Protein AF-A0A4V5UXY9-F1 (afdb_monomer_lite)

Radius of gyration: 24.19 Å; chains: 1; bounding box: 46×22×90 Å

Structure (mmCIF, N/CA/C/O backbone):
data_AF-A0A4V5UXY9-F1
#
_entry.id   AF-A0A4V5UXY9-F1
#
loop_
_atom_site.group_PDB
_atom_site.id
_atom_site.type_symbol
_atom_site.label_atom_id
_atom_site.label_alt_id
_atom_site.label_comp_id
_atom_site.label_asym_id
_atom_site.label_entity_id
_atom_site.label_seq_id
_atom_site.pdbx_PDB_ins_code
_atom_site.Cartn_x
_atom_site.Cartn_y
_atom_site.Cartn_z
_atom_site.occupancy
_atom_site.B_iso_or_equiv
_atom_site.auth_seq_id
_atom_site.auth_comp_id
_atom_site.auth_asym_id
_atom_site.auth_atom_id
_atom_site.pdbx_PDB_model_num
ATOM 1 N N . MET A 1 1 ? 5.116 4.434 64.151 1.00 56.94 1 MET A N 1
ATOM 2 C CA . MET A 1 1 ? 5.280 5.213 62.895 1.00 56.94 1 MET A CA 1
ATOM 3 C C . MET A 1 1 ? 5.095 4.400 61.603 1.00 56.94 1 MET A C 1
ATOM 5 O O . MET A 1 1 ? 5.004 4.997 60.541 1.00 56.94 1 MET A O 1
ATOM 9 N N . THR A 1 2 ? 4.990 3.068 61.642 1.00 61.41 2 THR A N 1
ATOM 10 C CA . THR A 1 2 ? 4.920 2.205 60.441 1.00 61.41 2 THR A CA 1
ATOM 11 C C . THR A 1 2 ? 3.530 2.106 59.797 1.00 61.41 2 THR A C 1
ATOM 13 O O . THR A 1 2 ? 3.431 2.023 58.577 1.00 61.41 2 THR A O 1
ATOM 16 N N . ARG A 1 3 ? 2.445 2.196 60.581 1.00 59.31 3 ARG A N 1
ATOM 17 C CA . ARG A 1 3 ? 1.063 2.057 60.071 1.00 59.31 3 ARG A CA 1
ATOM 18 C C . ARG A 1 3 ? 0.605 3.201 59.156 1.00 59.31 3 ARG A C 1
ATOM 20 O O . ARG A 1 3 ? -0.079 2.946 58.175 1.00 59.31 3 ARG A O 1
ATOM 27 N N . GLY A 1 4 ? 1.021 4.440 59.431 1.00 62.62 4 GLY A N 1
ATOM 28 C CA . GLY A 1 4 ? 0.643 5.601 58.610 1.00 62.62 4 GLY A CA 1
ATOM 29 C C . GLY A 1 4 ? 1.273 5.590 57.214 1.00 62.62 4 GLY A C 1
ATOM 30 O O . GLY A 1 4 ? 0.617 5.938 56.240 1.00 62.62 4 GLY A O 1
ATOM 31 N N . ARG A 1 5 ? 2.519 5.110 57.093 1.00 70.81 5 ARG A N 1
ATOM 32 C CA . ARG A 1 5 ? 3.217 5.000 55.799 1.00 70.81 5 ARG A CA 1
ATOM 33 C C . ARG A 1 5 ? 2.602 3.933 54.890 1.00 70.81 5 ARG A C 1
ATOM 35 O O . ARG A 1 5 ? 2.493 4.158 53.691 1.00 70.81 5 ARG A O 1
ATOM 42 N N . ALA A 1 6 ? 2.156 2.816 55.466 1.00 71.12 6 ALA A N 1
ATOM 43 C CA . ALA A 1 6 ? 1.464 1.766 54.721 1.00 71.12 6 ALA A CA 1
ATOM 44 C C . ALA A 1 6 ? 0.112 2.247 54.161 1.00 71.12 6 ALA A C 1
ATOM 46 O O . ALA A 1 6 ? -0.228 1.944 53.023 1.00 71.12 6 ALA A O 1
ATOM 47 N N . LEU A 1 7 ? -0.624 3.047 54.937 1.00 75.12 7 LEU A N 1
ATOM 48 C CA . LEU A 1 7 ? -1.918 3.601 54.532 1.00 75.12 7 LEU A CA 1
ATOM 49 C C . LEU A 1 7 ? -1.781 4.607 53.380 1.00 75.12 7 LEU A C 1
ATOM 51 O O . LEU A 1 7 ? -2.530 4.535 52.413 1.00 75.12 7 LEU A O 1
ATOM 55 N N . VAL A 1 8 ? -0.777 5.488 53.439 1.00 76.75 8 VAL A N 1
ATOM 56 C CA . VAL A 1 8 ? -0.482 6.437 52.351 1.00 76.75 8 VAL A CA 1
ATOM 57 C C . VAL A 1 8 ? -0.085 5.706 51.068 1.00 76.75 8 VAL A C 1
ATOM 59 O O . VAL A 1 8 ? -0.586 6.040 49.997 1.00 76.75 8 VAL A O 1
ATOM 62 N N . ALA A 1 9 ? 0.756 4.672 51.166 1.00 74.94 9 ALA A N 1
ATOM 63 C CA . ALA A 1 9 ? 1.139 3.869 50.007 1.00 74.94 9 ALA A CA 1
ATOM 64 C C . ALA A 1 9 ? -0.078 3.190 49.354 1.00 74.94 9 ALA A C 1
ATOM 66 O O . ALA A 1 9 ? -0.217 3.222 48.133 1.00 74.94 9 ALA A O 1
ATOM 67 N N . LEU A 1 10 ? -0.990 2.641 50.161 1.00 79.19 10 LEU A N 1
ATOM 68 C CA . LEU A 1 10 ? -2.202 1.989 49.666 1.00 79.19 10 LEU A CA 1
ATOM 69 C C . LEU A 1 10 ? -3.130 2.974 48.934 1.00 79.19 10 LEU A C 1
ATOM 71 O O . LEU A 1 10 ? -3.645 2.658 47.865 1.00 79.19 10 LEU A O 1
ATOM 75 N N . VAL A 1 11 ? -3.301 4.182 49.482 1.00 80.50 11 VAL A N 1
ATOM 76 C CA . VAL A 1 11 ? -4.111 5.247 48.867 1.00 80.50 11 VAL A CA 1
ATOM 77 C C . VAL A 1 11 ? -3.509 5.702 47.537 1.00 80.50 11 VAL A C 1
ATOM 79 O O . VAL A 1 11 ? -4.244 5.854 46.564 1.00 80.50 11 VAL A O 1
ATOM 82 N N . CYS A 1 12 ? -2.185 5.857 47.453 1.00 78.38 12 CYS A N 1
ATOM 83 C CA . CYS A 1 12 ? -1.517 6.201 46.196 1.00 78.38 12 CYS A CA 1
ATOM 84 C C . CYS A 1 12 ? -1.709 5.118 45.126 1.00 78.38 12 CYS A C 1
ATOM 86 O O . CYS A 1 12 ? -2.011 5.441 43.980 1.00 78.38 12 CYS A O 1
ATOM 88 N N . VAL A 1 13 ? -1.588 3.839 45.491 1.00 79.00 13 VAL A N 1
ATOM 89 C CA . VAL A 1 13 ? -1.803 2.720 44.558 1.00 79.00 13 VAL A CA 1
ATOM 90 C C . VAL A 1 13 ? -3.250 2.688 44.059 1.00 79.00 13 VAL A C 1
ATOM 92 O O . VAL A 1 13 ? -3.479 2.552 42.858 1.00 79.00 13 VAL A O 1
ATOM 95 N N . LEU A 1 14 ? -4.225 2.885 44.950 1.00 79.62 14 LEU A N 1
ATOM 96 C CA . LEU A 1 14 ? -5.641 2.992 44.587 1.00 79.62 14 LEU A CA 1
ATOM 97 C C . LEU A 1 14 ? -5.907 4.172 43.645 1.00 79.62 14 LEU A C 1
ATOM 99 O O . LEU A 1 14 ? -6.611 4.005 42.653 1.00 79.62 14 LEU A O 1
ATOM 103 N N . ALA A 1 15 ? -5.315 5.339 43.902 1.00 74.25 15 ALA A N 1
ATOM 104 C CA . ALA A 1 15 ? -5.465 6.506 43.037 1.00 74.25 15 ALA A CA 1
ATOM 105 C C . ALA A 1 15 ? -4.904 6.254 41.628 1.00 74.25 15 ALA A C 1
ATOM 107 O O . ALA A 1 15 ? -5.571 6.559 40.641 1.00 74.25 15 ALA A O 1
ATOM 108 N N . VAL A 1 16 ? -3.723 5.636 41.519 1.00 72.88 16 VAL A N 1
ATOM 109 C CA . VAL A 1 16 ? -3.122 5.268 40.224 1.00 72.88 16 VAL A CA 1
ATOM 110 C C . VAL A 1 16 ? -3.995 4.261 39.475 1.00 72.88 16 VAL A C 1
ATOM 112 O O . VAL A 1 16 ? -4.233 4.431 38.280 1.00 72.88 16 VAL A O 1
ATOM 115 N N . LEU A 1 17 ? -4.532 3.254 40.169 1.00 72.69 17 LEU A N 1
ATOM 116 C CA . LEU A 1 17 ? -5.476 2.295 39.591 1.00 72.69 17 LEU A CA 1
ATOM 117 C C . LEU A 1 17 ? -6.735 2.987 39.059 1.00 72.69 17 LEU A C 1
ATOM 119 O O . LEU A 1 17 ? -7.144 2.710 37.937 1.00 72.69 17 LEU A O 1
ATOM 123 N N . VAL A 1 18 ? -7.322 3.921 39.808 1.00 70.88 18 VAL A N 1
ATOM 124 C CA . VAL A 1 18 ? -8.510 4.672 39.364 1.00 70.88 18 VAL A CA 1
ATOM 125 C C . VAL A 1 18 ? -8.200 5.538 38.138 1.00 70.88 18 VAL A C 1
ATOM 127 O O . VAL A 1 18 ? -8.990 5.575 37.193 1.00 70.88 18 VAL A O 1
ATOM 130 N N . VAL A 1 19 ? -7.037 6.192 38.093 1.00 69.00 19 VAL A N 1
ATOM 131 C CA . VAL A 1 19 ? -6.605 6.971 36.919 1.00 69.00 19 VAL A CA 1
ATOM 132 C C . VAL A 1 19 ? -6.399 6.061 35.704 1.00 69.00 19 VAL A C 1
ATOM 134 O O . VAL A 1 19 ? -6.894 6.361 34.621 1.00 69.00 19 VAL A O 1
ATOM 137 N N . ALA A 1 20 ? -5.759 4.905 35.872 1.00 56.94 20 ALA A N 1
ATOM 138 C CA . ALA A 1 20 ? -5.588 3.937 34.791 1.00 56.94 20 ALA A CA 1
ATOM 139 C C . ALA A 1 20 ? -6.939 3.413 34.269 1.00 56.94 20 ALA A C 1
ATOM 141 O O . ALA A 1 20 ? -7.173 3.399 33.063 1.00 56.94 20 ALA A O 1
ATOM 142 N N . GLN A 1 21 ? -7.865 3.053 35.163 1.00 63.31 21 GLN A N 1
ATOM 143 C CA . GLN A 1 21 ? -9.203 2.578 34.789 1.00 63.31 21 GLN A CA 1
ATOM 144 C C . GLN A 1 21 ? -10.026 3.663 34.079 1.00 63.31 21 GLN A C 1
ATOM 146 O O . GLN A 1 21 ? -10.731 3.370 33.117 1.00 63.31 21 GLN A O 1
ATOM 151 N N . THR A 1 22 ? -9.912 4.926 34.498 1.00 53.47 22 THR A N 1
ATOM 152 C CA . THR A 1 22 ? -10.610 6.049 33.847 1.00 53.47 22 THR A CA 1
ATOM 153 C C . THR A 1 22 ? -10.021 6.396 32.482 1.00 53.47 22 THR A C 1
ATOM 155 O O . THR A 1 22 ? -10.782 6.714 31.569 1.00 53.47 22 THR A O 1
ATOM 158 N N . LEU A 1 23 ? -8.704 6.280 32.295 1.00 43.28 23 LEU A N 1
ATOM 159 C CA . LEU A 1 23 ? -8.064 6.417 30.983 1.00 43.28 23 LEU A CA 1
ATOM 160 C C . LEU A 1 23 ? -8.484 5.292 30.032 1.00 43.28 23 LEU A C 1
ATOM 162 O O . LEU A 1 23 ? -8.873 5.573 28.901 1.00 43.28 23 LEU A O 1
ATOM 166 N N . VAL A 1 24 ? -8.503 4.041 30.504 1.00 55.97 24 VAL A N 1
ATOM 167 C CA . VAL A 1 24 ? -8.994 2.891 29.725 1.00 55.97 24 VAL A CA 1
ATOM 168 C C . VAL A 1 24 ? -10.472 3.060 29.372 1.00 55.97 24 VAL A C 1
ATOM 170 O O . VAL A 1 24 ? -10.862 2.815 28.234 1.00 55.97 24 VAL A O 1
ATOM 173 N N . ALA A 1 25 ? -11.304 3.519 30.309 1.00 47.97 25 ALA A N 1
ATOM 174 C CA . ALA A 1 25 ? -12.713 3.792 30.047 1.00 47.97 25 ALA A CA 1
ATOM 175 C C . ALA A 1 25 ? -12.900 4.915 29.014 1.00 47.97 25 ALA A C 1
ATOM 177 O O . ALA A 1 25 ? -13.711 4.768 28.107 1.00 47.97 25 ALA A O 1
ATOM 178 N N . ARG A 1 26 ? -12.125 6.005 29.093 1.00 52.19 26 ARG A N 1
ATOM 179 C CA . ARG A 1 26 ? -12.164 7.088 28.095 1.00 52.19 26 ARG A CA 1
ATOM 180 C C . ARG A 1 26 ? -11.703 6.625 26.717 1.00 52.19 26 ARG A C 1
ATOM 182 O O . ARG A 1 26 ? -12.349 6.980 25.740 1.00 52.19 26 ARG A O 1
ATOM 189 N N . ALA A 1 27 ? -10.654 5.807 26.641 1.00 50.97 27 ALA A N 1
ATOM 190 C CA . ALA A 1 27 ? -10.198 5.208 25.389 1.00 50.97 27 ALA A CA 1
ATOM 191 C C . ALA A 1 27 ? -11.269 4.289 24.781 1.00 50.97 27 ALA A C 1
ATOM 193 O O . ALA A 1 27 ? -11.557 4.386 23.594 1.00 50.97 27 AL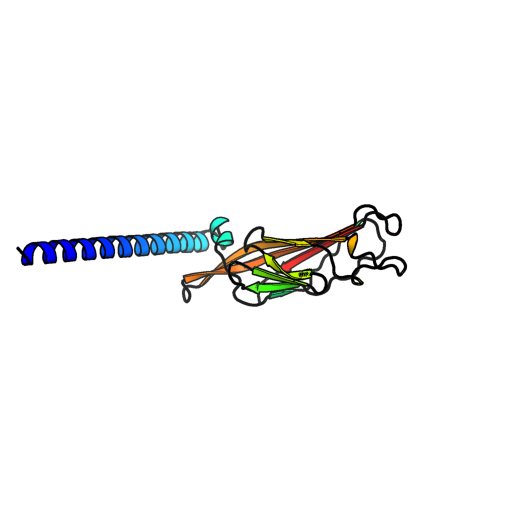A A O 1
ATOM 194 N N . LYS A 1 28 ? -11.934 3.468 25.606 1.00 47.69 28 LYS A N 1
ATOM 195 C CA . LYS A 1 28 ? -13.065 2.639 25.167 1.00 47.69 28 LYS A CA 1
ATOM 196 C C . LYS A 1 28 ? -14.251 3.473 24.693 1.00 47.69 28 LYS A C 1
ATOM 198 O O . LYS A 1 28 ? -14.861 3.113 23.700 1.00 47.69 28 LYS A O 1
ATOM 203 N N . VAL A 1 29 ? -14.574 4.575 25.371 1.00 54.19 29 VAL A N 1
ATOM 204 C CA . VAL A 1 29 ? -15.672 5.476 24.979 1.00 54.19 29 VAL A CA 1
ATOM 205 C C . VAL A 1 29 ? -15.344 6.238 23.696 1.00 54.19 29 VAL A C 1
ATOM 207 O O . VAL A 1 29 ? -16.230 6.390 22.867 1.00 54.19 29 VAL A O 1
ATOM 210 N N . ALA A 1 30 ? -14.101 6.684 23.501 1.00 52.97 30 ALA A N 1
ATOM 211 C CA . ALA A 1 30 ? -13.664 7.302 22.248 1.00 52.97 30 ALA A CA 1
ATOM 212 C C . ALA A 1 30 ? -13.726 6.298 21.090 1.00 52.97 30 ALA A C 1
ATOM 214 O O . ALA A 1 30 ? -14.339 6.592 20.073 1.00 52.97 30 ALA A O 1
ATOM 215 N N . ALA A 1 31 ? -13.221 5.077 21.299 1.00 49.62 31 ALA A N 1
ATOM 216 C CA . ALA A 1 31 ? -13.349 3.995 20.329 1.00 49.62 31 ALA A CA 1
ATOM 217 C C . ALA A 1 31 ? -14.821 3.673 20.024 1.00 49.62 31 ALA A C 1
ATOM 219 O O . ALA A 1 31 ? -15.184 3.541 18.865 1.00 49.62 31 ALA A O 1
ATOM 220 N N . LEU A 1 32 ? -15.694 3.613 21.037 1.00 48.97 32 LEU A N 1
ATOM 221 C CA . LEU A 1 32 ? -17.139 3.419 20.861 1.00 48.97 32 LEU A CA 1
ATOM 222 C C . LEU A 1 32 ? -17.803 4.579 20.119 1.00 48.97 32 LEU A C 1
ATOM 224 O O . LEU A 1 32 ? -18.700 4.334 19.323 1.00 48.97 32 LEU A O 1
ATOM 228 N N . ARG A 1 33 ? -17.382 5.822 20.363 1.00 53.72 33 ARG A N 1
ATOM 229 C CA . ARG A 1 33 ? -17.921 7.003 19.684 1.00 53.72 33 ARG A CA 1
ATOM 230 C C . ARG A 1 33 ? -17.525 7.016 18.211 1.00 53.72 33 ARG A C 1
ATOM 232 O O . ARG A 1 33 ? -18.412 7.184 17.387 1.00 53.72 33 ARG A O 1
ATOM 239 N N . ASP A 1 34 ? -16.268 6.708 17.900 1.00 48.19 34 ASP A N 1
ATOM 240 C CA . ASP A 1 34 ? -15.803 6.496 16.524 1.00 48.19 34 ASP A CA 1
ATOM 241 C C . ASP A 1 34 ? -16.523 5.308 15.870 1.00 48.19 34 ASP A C 1
ATOM 243 O O . ASP A 1 34 ? -16.890 5.364 14.703 1.00 48.19 34 ASP A O 1
ATOM 247 N N . THR A 1 35 ? -16.789 4.235 16.626 1.00 50.59 35 THR A N 1
ATOM 248 C CA . THR A 1 35 ? -17.543 3.078 16.113 1.00 50.59 35 THR A CA 1
ATOM 249 C C . THR A 1 35 ? -18.986 3.471 15.781 1.00 50.59 35 THR A C 1
ATOM 251 O O . THR A 1 35 ? -19.494 3.091 14.733 1.00 50.59 35 THR A O 1
ATOM 254 N N . ILE A 1 36 ? -19.651 4.246 16.645 1.00 50.53 36 ILE A N 1
ATOM 255 C CA . ILE A 1 36 ? -21.021 4.736 16.422 1.00 50.53 36 ILE A CA 1
ATOM 256 C C . ILE A 1 36 ? -21.062 5.691 15.226 1.00 50.53 36 ILE A C 1
ATOM 258 O O . ILE A 1 36 ? -21.939 5.552 14.380 1.00 50.53 36 ILE A O 1
ATOM 262 N N . GLU A 1 37 ? -20.095 6.599 15.115 1.00 49.53 37 GLU A N 1
ATOM 263 C CA . GLU A 1 37 ? -20.013 7.551 14.007 1.00 49.53 37 GLU A CA 1
ATOM 264 C C . GLU A 1 37 ? -19.793 6.823 12.670 1.00 49.53 37 GLU A C 1
ATOM 266 O O . GLU A 1 37 ? -20.446 7.150 11.690 1.00 49.53 37 GLU A O 1
ATOM 271 N N . VAL A 1 38 ? -19.007 5.740 12.640 1.00 50.81 38 VAL A N 1
ATOM 272 C CA . VAL A 1 38 ? -18.826 4.889 11.444 1.00 50.81 38 VAL A CA 1
ATOM 273 C C . VAL A 1 38 ? -20.094 4.119 11.053 1.00 50.81 38 VAL A C 1
ATOM 275 O O . VAL A 1 38 ? -20.361 3.936 9.861 1.00 50.81 38 VAL A O 1
ATOM 278 N N . TYR A 1 39 ? -20.900 3.694 12.030 1.00 45.56 39 TYR A N 1
ATOM 279 C CA . TYR A 1 39 ? -22.217 3.103 11.766 1.00 45.56 39 TYR A CA 1
ATOM 280 C C . TYR A 1 39 ? -23.236 4.145 11.272 1.00 45.56 39 TYR A C 1
ATOM 282 O O . TYR A 1 39 ? -24.111 3.799 10.479 1.00 45.56 39 TYR A O 1
ATOM 290 N N . GLU A 1 40 ? -23.121 5.409 11.690 1.00 45.19 40 GLU A N 1
ATOM 291 C CA . GLU A 1 40 ? -23.979 6.510 11.230 1.00 45.19 40 GLU A CA 1
ATOM 292 C C . GLU A 1 40 ? -23.561 7.068 9.855 1.00 45.19 40 GLU A C 1
ATOM 294 O O . GLU A 1 40 ? -24.428 7.460 9.073 1.00 45.19 40 GLU A O 1
ATOM 299 N N . THR A 1 41 ? -22.268 7.059 9.510 1.00 49.97 41 THR A N 1
ATOM 300 C CA . THR A 1 41 ? -21.731 7.629 8.255 1.00 49.97 41 THR A CA 1
ATOM 301 C C . THR A 1 41 ? -21.635 6.642 7.091 1.00 49.97 41 THR A C 1
ATOM 303 O O . THR A 1 41 ? -21.110 6.998 6.037 1.00 49.97 41 THR A O 1
ATOM 306 N N . GLN A 1 42 ? -22.149 5.417 7.238 1.00 50.19 42 GLN A N 1
ATOM 307 C CA . GLN A 1 42 ? -22.093 4.381 6.196 1.00 50.19 42 GLN A CA 1
ATOM 308 C C . GLN A 1 42 ? -20.660 4.032 5.735 1.00 50.19 42 GLN A C 1
ATOM 310 O O . GLN A 1 42 ? -20.426 3.804 4.549 1.00 50.19 42 GLN A O 1
ATOM 315 N N . GLY A 1 43 ? -19.695 3.946 6.659 1.00 51.84 43 GLY A N 1
ATOM 316 C CA . GLY A 1 43 ? -18.381 3.351 6.365 1.00 51.84 43 GLY A CA 1
ATOM 317 C C . GLY A 1 43 ? -17.264 4.313 5.946 1.00 51.84 43 GLY A C 1
ATOM 318 O O . GLY A 1 43 ? -16.200 3.848 5.538 1.00 51.84 43 GLY A O 1
ATOM 319 N N . VAL A 1 44 ? -17.449 5.631 6.081 1.00 60.19 44 VAL A N 1
ATOM 320 C CA . VAL A 1 44 ? -16.346 6.599 5.942 1.00 60.19 44 VAL A CA 1
ATOM 321 C C . VAL A 1 44 ? -15.682 6.800 7.303 1.00 60.19 44 VAL A C 1
ATOM 323 O O . VAL A 1 44 ? -16.251 7.405 8.212 1.00 60.19 44 VAL A O 1
ATOM 326 N N . VAL A 1 45 ? -14.471 6.266 7.439 1.00 69.31 45 VAL A N 1
ATOM 327 C CA . VAL A 1 45 ? -13.614 6.395 8.626 1.00 69.31 45 VAL A CA 1
ATOM 328 C C . VAL A 1 45 ? -12.766 7.669 8.560 1.00 69.31 45 VAL A C 1
ATOM 330 O O . VAL A 1 45 ? -12.387 8.124 7.482 1.00 69.31 45 VAL A O 1
ATOM 333 N N . SER A 1 46 ? -12.451 8.257 9.719 1.00 74.06 46 SER A N 1
ATOM 334 C CA . SER A 1 46 ? -11.598 9.451 9.786 1.00 74.06 46 SER A CA 1
ATOM 335 C C . SER A 1 46 ? -10.171 9.168 9.289 1.00 74.06 46 SER A C 1
ATOM 337 O O . SER A 1 46 ? -9.679 8.041 9.398 1.00 74.06 46 SER A O 1
ATOM 339 N N . ALA A 1 47 ? -9.454 10.200 8.827 1.00 73.50 47 ALA A N 1
ATOM 340 C CA . ALA A 1 47 ? -8.053 10.061 8.409 1.00 73.50 47 ALA A CA 1
ATOM 341 C C . ALA A 1 47 ? -7.150 9.536 9.544 1.00 73.50 47 ALA A C 1
ATOM 343 O O . ALA A 1 47 ? -6.247 8.737 9.310 1.00 73.50 47 ALA A O 1
ATOM 344 N N . SER A 1 48 ? -7.430 9.920 10.796 1.00 73.00 48 SER A N 1
ATOM 345 C CA . SER A 1 48 ? -6.735 9.386 11.974 1.00 73.00 48 SER A CA 1
ATOM 346 C C . SER A 1 48 ? -7.026 7.908 12.226 1.00 73.00 48 SER A C 1
ATOM 348 O O . SER A 1 48 ? -6.135 7.177 12.651 1.00 73.00 48 SER A O 1
ATOM 350 N N . THR A 1 49 ? -8.250 7.451 11.949 1.00 78.56 49 THR A N 1
ATOM 351 C CA . THR A 1 49 ? -8.623 6.035 12.063 1.00 78.56 49 THR A CA 1
ATOM 352 C C . THR A 1 49 ? -7.902 5.206 11.004 1.00 78.56 49 THR A C 1
ATOM 354 O O . THR A 1 49 ? -7.358 4.157 11.332 1.00 78.56 49 THR A O 1
ATOM 357 N N . LEU A 1 50 ? -7.826 5.700 9.763 1.00 79.19 50 LEU A N 1
ATOM 358 C CA . LEU A 1 50 ? -7.050 5.070 8.689 1.00 79.19 50 LEU A CA 1
ATOM 359 C C . LEU A 1 50 ? -5.553 5.017 9.031 1.00 79.19 50 LEU A C 1
ATOM 361 O O . LEU A 1 50 ? -4.923 3.983 8.833 1.00 79.19 50 LEU A O 1
ATOM 365 N N . ALA A 1 51 ? -5.003 6.080 9.628 1.00 74.06 51 ALA A N 1
ATOM 366 C CA . ALA A 1 51 ? -3.604 6.131 10.069 1.00 74.06 51 ALA A CA 1
ATOM 367 C C . ALA A 1 51 ? -3.267 5.130 11.177 1.00 74.06 51 ALA A C 1
ATOM 369 O O . ALA A 1 51 ? -2.131 4.667 11.258 1.00 74.06 51 ALA A O 1
ATOM 370 N N . GLY A 1 52 ? -4.245 4.792 12.019 1.00 75.25 52 GLY A N 1
ATOM 371 C CA . GLY A 1 52 ? -4.113 3.779 13.065 1.00 75.2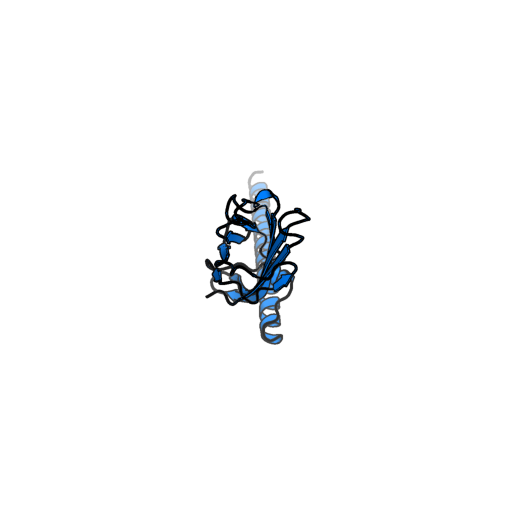5 52 GLY A CA 1
ATOM 372 C C . GLY A 1 52 ? -4.566 2.375 12.657 1.00 75.25 52 GLY A C 1
ATOM 373 O O . GLY A 1 52 ? -4.473 1.463 13.480 1.00 75.25 52 GLY A O 1
ATOM 374 N N . ALA A 1 53 ? -5.087 2.192 11.440 1.00 81.44 53 ALA A N 1
ATOM 375 C CA . ALA A 1 53 ? -5.540 0.891 10.971 1.00 81.44 53 ALA A CA 1
ATOM 376 C C . ALA A 1 53 ? -4.347 -0.041 10.718 1.00 81.44 53 ALA A C 1
ATOM 378 O O . ALA A 1 53 ? -3.231 0.399 10.460 1.00 81.44 53 ALA A O 1
ATOM 379 N N . LEU A 1 54 ? -4.576 -1.348 10.796 1.00 83.44 54 LEU A N 1
ATOM 380 C CA . LEU A 1 54 ? -3.576 -2.366 10.491 1.00 83.44 54 LEU A CA 1
ATOM 381 C C . LEU A 1 54 ? -3.964 -3.134 9.229 1.00 83.44 54 LEU A C 1
ATOM 383 O O . LEU A 1 54 ? -5.140 -3.275 8.902 1.00 83.44 54 LEU A O 1
ATOM 387 N N . VAL A 1 55 ? -2.980 -3.695 8.537 1.00 82.44 55 VAL A N 1
ATOM 388 C CA . VAL A 1 55 ? -3.241 -4.742 7.545 1.00 82.44 55 VAL A CA 1
ATOM 389 C C . VAL A 1 55 ? -3.248 -6.075 8.289 1.00 82.44 55 VAL A C 1
ATOM 391 O O . VAL A 1 55 ? -2.368 -6.328 9.110 1.00 82.44 55 VAL A O 1
ATOM 394 N N . ARG A 1 56 ? -4.278 -6.899 8.073 1.00 78.06 56 ARG A N 1
ATOM 395 C CA . ARG A 1 56 ? -4.462 -8.145 8.834 1.00 78.06 56 ARG A CA 1
ATOM 396 C C . ARG A 1 56 ? -3.543 -9.259 8.338 1.00 78.06 56 ARG A C 1
ATOM 398 O O . ARG A 1 56 ? -2.946 -9.964 9.146 1.00 78.06 56 ARG A O 1
ATOM 405 N N . GLU A 1 57 ? -3.423 -9.394 7.023 1.00 81.81 57 GLU A N 1
ATOM 406 C CA . GLU A 1 57 ? -2.709 -10.492 6.377 1.00 81.81 57 GLU A CA 1
ATOM 407 C C . GLU A 1 57 ? -1.864 -9.997 5.205 1.00 81.81 57 GLU A C 1
ATOM 409 O O . GLU A 1 57 ? -1.931 -8.842 4.792 1.00 81.81 57 GLU A O 1
ATOM 414 N N . LYS A 1 58 ? -1.028 -10.887 4.673 1.00 84.94 58 LYS A N 1
ATOM 415 C CA . LYS A 1 58 ? -0.265 -10.624 3.458 1.00 84.94 58 LYS A CA 1
ATOM 416 C C . LYS A 1 58 ? -1.229 -10.426 2.284 1.00 84.94 58 LYS A C 1
ATOM 418 O O . LYS A 1 58 ? -1.889 -11.370 1.865 1.00 84.94 58 LYS A O 1
ATOM 423 N N . VAL A 1 59 ? -1.223 -9.235 1.701 1.00 83.00 59 VAL A N 1
ATOM 424 C CA . VAL A 1 59 ? -1.961 -8.901 0.484 1.00 83.00 59 VAL A CA 1
ATOM 425 C C . VAL A 1 59 ? -1.019 -9.024 -0.707 1.00 83.00 59 VAL A C 1
ATOM 427 O O . VAL A 1 59 ? 0.060 -8.430 -0.727 1.00 83.00 59 VAL A O 1
ATOM 430 N N . VAL A 1 60 ? -1.415 -9.801 -1.710 1.00 85.56 60 VAL A N 1
ATOM 431 C CA . VAL A 1 60 ? -0.713 -9.880 -2.995 1.00 85.56 60 VAL A CA 1
ATOM 432 C C . VAL A 1 60 ? -1.665 -9.379 -4.060 1.00 85.56 60 VAL A C 1
ATOM 434 O O . VAL A 1 60 ? -2.761 -9.916 -4.196 1.00 85.56 60 VAL A O 1
ATOM 437 N N . PHE A 1 61 ? -1.253 -8.365 -4.809 1.00 82.62 61 PHE A N 1
ATOM 438 C CA . PHE A 1 61 ? -2.077 -7.798 -5.865 1.00 82.62 61 PHE A CA 1
ATOM 439 C C . PHE A 1 61 ? -1.270 -7.554 -7.130 1.00 82.62 61 PHE A C 1
ATOM 441 O O . PHE A 1 61 ? -0.105 -7.147 -7.099 1.00 82.62 61 PHE A O 1
ATOM 448 N N . GLU A 1 62 ? -1.918 -7.810 -8.259 1.00 80.31 62 GLU A N 1
ATOM 449 C CA . GLU A 1 62 ? -1.425 -7.409 -9.567 1.00 80.31 62 GLU A CA 1
ATOM 450 C C . GLU A 1 62 ? -1.763 -5.934 -9.755 1.00 80.31 62 GLU A C 1
ATOM 452 O O . GLU A 1 62 ? -2.928 -5.540 -9.683 1.00 80.31 62 GLU A O 1
ATOM 457 N N . LEU A 1 63 ? -0.745 -5.098 -9.949 1.00 74.00 63 LEU A N 1
ATOM 458 C CA . LEU A 1 63 ? -1.004 -3.709 -10.294 1.00 74.00 63 LEU A CA 1
ATOM 459 C C . LEU A 1 63 ? -1.518 -3.658 -11.743 1.00 74.00 63 LEU A C 1
ATOM 461 O O . LEU A 1 63 ? -0.957 -4.297 -12.637 1.00 74.00 63 LEU A O 1
ATOM 465 N N . ALA A 1 64 ? -2.572 -2.882 -11.975 1.00 70.12 64 ALA A N 1
ATOM 466 C CA . ALA A 1 64 ? -3.232 -2.746 -13.267 1.00 70.12 64 ALA A CA 1
ATOM 467 C C . ALA A 1 64 ? -3.014 -1.335 -13.849 1.00 70.12 64 ALA A C 1
ATOM 469 O O . ALA A 1 64 ? -2.241 -0.533 -13.322 1.00 70.12 64 ALA A O 1
ATOM 470 N N . ASN A 1 65 ? -3.692 -1.032 -14.961 1.00 69.81 65 ASN A N 1
ATOM 471 C CA . ASN A 1 65 ? -3.789 0.320 -15.529 1.00 69.81 65 ASN A CA 1
ATOM 472 C C . ASN A 1 65 ? -2.436 0.992 -15.815 1.00 69.81 65 ASN A C 1
ATOM 474 O O . ASN A 1 65 ? -2.220 2.153 -15.467 1.00 69.81 65 ASN A O 1
ATOM 478 N N . THR A 1 66 ? -1.525 0.260 -16.461 1.00 69.25 66 THR A N 1
ATOM 479 C CA . THR A 1 66 ? -0.202 0.787 -16.797 1.00 69.25 66 THR A CA 1
ATOM 480 C C . THR A 1 66 ? -0.299 2.013 -17.698 1.00 69.25 66 THR A C 1
ATOM 482 O O . THR A 1 66 ? -0.897 1.962 -18.774 1.00 69.25 66 THR A O 1
ATOM 485 N N . ARG A 1 67 ? 0.340 3.104 -17.278 1.00 76.06 67 ARG A N 1
ATOM 486 C CA . ARG A 1 67 ? 0.541 4.314 -18.078 1.00 76.06 67 ARG A CA 1
ATOM 487 C C . ARG A 1 67 ? 2.026 4.481 -18.341 1.00 76.06 67 ARG A C 1
ATOM 489 O O . ARG A 1 67 ? 2.806 4.441 -17.393 1.00 76.06 67 ARG A O 1
ATOM 496 N N . CYS A 1 68 ? 2.392 4.669 -19.606 1.00 71.75 68 CYS A N 1
ATOM 497 C CA . CYS A 1 68 ? 3.764 4.975 -19.989 1.00 71.75 68 CYS A CA 1
ATOM 498 C C . CYS A 1 68 ? 3.826 6.277 -20.763 1.00 71.75 68 CYS A C 1
ATOM 500 O O . CYS A 1 68 ? 3.070 6.486 -21.712 1.00 71.75 68 CYS A O 1
ATOM 502 N N . GLU A 1 69 ? 4.780 7.107 -20.379 1.00 71.88 69 GLU A N 1
ATOM 503 C CA . GLU A 1 69 ? 5.223 8.258 -21.150 1.00 71.88 69 GLU A CA 1
ATOM 504 C C . GLU A 1 69 ? 6.653 7.968 -21.630 1.00 71.88 69 GLU A C 1
ATOM 506 O O . GLU A 1 69 ? 7.472 7.462 -20.861 1.00 71.88 69 GLU A O 1
ATOM 511 N N . GLY A 1 70 ? 6.934 8.210 -22.916 1.00 63.22 70 GLY A N 1
ATOM 512 C CA . GLY A 1 70 ? 8.268 8.051 -23.517 1.00 63.22 70 GLY A CA 1
ATOM 513 C C . GLY A 1 70 ? 8.447 6.846 -24.455 1.00 63.22 70 GLY A C 1
ATOM 514 O O . GLY A 1 70 ? 8.845 7.036 -25.603 1.00 63.22 70 GLY A O 1
ATOM 515 N N . LEU A 1 71 ? 8.128 5.617 -24.024 1.00 57.19 71 LEU A N 1
ATOM 516 C CA . LEU A 1 71 ? 8.326 4.388 -24.823 1.00 57.19 71 LEU A CA 1
ATOM 517 C C . LEU A 1 71 ? 7.021 3.753 -25.330 1.00 57.19 71 LEU A C 1
ATOM 519 O O . LEU A 1 71 ? 5.951 3.926 -24.752 1.00 57.19 71 LEU A O 1
ATOM 523 N N . THR A 1 72 ? 7.132 2.965 -26.408 1.00 49.84 72 THR A N 1
ATOM 524 C CA . THR A 1 72 ? 6.014 2.241 -27.049 1.00 49.84 72 THR A CA 1
ATOM 525 C C . THR A 1 72 ? 5.602 0.967 -26.300 1.00 49.84 72 THR A C 1
ATOM 527 O O . THR A 1 72 ? 4.484 0.492 -26.482 1.00 49.84 72 THR A O 1
ATOM 530 N N . GLU A 1 73 ? 6.472 0.413 -25.448 1.00 53.91 73 GLU A N 1
ATOM 531 C CA . GLU A 1 73 ? 6.214 -0.837 -24.728 1.00 53.91 73 GLU A CA 1
ATOM 532 C C . GLU A 1 73 ? 6.222 -0.623 -23.213 1.00 53.91 73 GLU A C 1
ATOM 534 O O . GLU A 1 73 ? 7.264 -0.597 -22.558 1.00 53.91 73 GLU A O 1
ATOM 539 N N . CYS A 1 74 ? 5.022 -0.518 -22.643 1.00 62.97 74 CYS A N 1
ATOM 540 C CA . CYS A 1 74 ? 4.820 -0.714 -21.217 1.00 62.97 74 CYS A CA 1
ATOM 541 C C . CYS A 1 74 ? 5.085 -2.175 -20.864 1.00 62.97 74 CYS A C 1
ATOM 543 O O . CYS A 1 74 ? 4.356 -3.062 -21.316 1.00 62.97 74 CYS A O 1
ATOM 545 N N . ARG A 1 75 ? 6.084 -2.450 -20.020 1.00 64.44 75 ARG A N 1
ATOM 546 C CA . ARG A 1 75 ? 6.211 -3.795 -19.452 1.00 64.44 75 ARG A CA 1
ATOM 547 C C . ARG A 1 75 ? 5.077 -4.024 -18.442 1.00 64.44 75 ARG A C 1
ATOM 549 O O . ARG A 1 75 ? 4.824 -3.150 -17.606 1.00 64.44 75 ARG A O 1
ATOM 556 N N . PRO A 1 76 ? 4.392 -5.181 -18.485 1.00 59.38 76 PRO A N 1
ATOM 557 C CA . PRO A 1 76 ? 3.478 -5.553 -17.420 1.00 59.38 76 PRO A CA 1
ATOM 558 C C . PRO A 1 76 ? 4.283 -5.690 -16.129 1.00 59.38 76 PRO A C 1
ATOM 560 O O . PRO A 1 76 ? 5.340 -6.326 -16.099 1.00 59.38 76 PRO A O 1
ATOM 563 N N . THR A 1 77 ? 3.799 -5.056 -15.071 1.00 67.31 77 THR A N 1
ATOM 564 C CA . THR A 1 77 ? 4.404 -5.202 -13.751 1.00 67.31 77 THR A CA 1
ATOM 565 C C . THR A 1 77 ? 4.066 -6.561 -13.172 1.00 67.31 77 THR A C 1
ATOM 567 O O . THR A 1 77 ? 3.030 -7.157 -13.470 1.00 67.31 77 THR A O 1
ATOM 570 N N . LYS A 1 78 ? 4.960 -7.049 -12.323 1.00 74.19 78 LYS A N 1
ATOM 571 C CA . LYS A 1 78 ? 4.713 -8.242 -11.529 1.00 74.19 78 LYS A CA 1
ATOM 572 C C . LYS A 1 78 ? 3.898 -7.867 -10.277 1.00 74.19 78 LYS A C 1
ATOM 574 O O . LYS A 1 78 ? 3.683 -6.678 -10.017 1.00 74.19 78 LYS A O 1
ATOM 579 N N . PRO A 1 79 ? 3.396 -8.860 -9.525 1.00 82.19 79 PRO A N 1
ATOM 580 C CA . PRO A 1 79 ? 2.599 -8.600 -8.335 1.00 82.19 79 PRO A CA 1
ATOM 581 C C . PRO A 1 79 ? 3.397 -7.859 -7.257 1.00 82.19 79 PRO A C 1
ATOM 583 O O . PRO A 1 79 ? 4.540 -8.215 -6.962 1.00 82.19 79 PRO A O 1
ATOM 586 N N . VAL A 1 80 ? 2.759 -6.890 -6.603 1.00 84.31 80 VAL A N 1
ATOM 587 C CA . VAL A 1 80 ? 3.251 -6.317 -5.347 1.00 84.31 80 VAL A CA 1
ATOM 588 C C . VAL A 1 80 ? 2.727 -7.159 -4.196 1.00 84.31 80 VAL A C 1
ATOM 590 O O . VAL A 1 80 ? 1.569 -7.574 -4.167 1.00 84.31 80 VAL A O 1
ATOM 593 N N . THR A 1 81 ? 3.588 -7.389 -3.216 1.00 88.44 81 THR A N 1
ATOM 594 C CA . THR A 1 81 ? 3.203 -7.940 -1.922 1.00 88.44 81 THR A CA 1
ATOM 595 C C . THR A 1 81 ? 3.260 -6.845 -0.866 1.00 88.44 81 THR A C 1
ATOM 597 O O . THR A 1 81 ? 4.302 -6.213 -0.711 1.00 88.44 81 THR A O 1
ATOM 600 N N . VAL A 1 82 ? 2.188 -6.683 -0.096 1.00 86.75 82 VAL A N 1
ATOM 601 C CA . VAL A 1 82 ? 2.131 -5.862 1.118 1.00 86.75 82 VAL A CA 1
ATOM 602 C C . VAL A 1 82 ? 1.833 -6.780 2.293 1.00 86.75 82 VAL A C 1
ATOM 604 O O . VAL A 1 82 ? 0.889 -7.558 2.257 1.00 86.75 82 VAL A O 1
ATOM 607 N N . GLU A 1 83 ? 2.632 -6.718 3.346 1.00 88.38 83 GLU A N 1
ATOM 608 C CA . GLU A 1 83 ? 2.445 -7.543 4.537 1.00 88.38 83 GLU A CA 1
ATOM 609 C C . GLU A 1 83 ? 2.685 -6.738 5.817 1.00 88.38 83 GLU A C 1
ATOM 611 O O . GLU A 1 83 ? 3.412 -5.741 5.792 1.00 88.38 83 GLU A O 1
ATOM 616 N N . PRO A 1 84 ? 2.114 -7.160 6.955 1.00 86.12 84 PRO A N 1
ATOM 617 C CA . PRO A 1 84 ? 2.408 -6.536 8.238 1.00 86.12 84 PRO A CA 1
ATOM 618 C C . PRO A 1 84 ? 3.892 -6.694 8.594 1.00 86.12 84 PRO A C 1
ATOM 620 O O . PRO A 1 84 ? 4.477 -7.762 8.390 1.00 86.12 84 PRO A O 1
ATOM 623 N N . CYS A 1 85 ? 4.510 -5.661 9.168 1.00 83.88 85 CYS A N 1
ATOM 624 C CA . CYS A 1 85 ? 5.827 -5.796 9.787 1.00 83.88 85 CYS A CA 1
ATOM 625 C C . CYS A 1 85 ? 6.027 -4.877 10.993 1.00 83.88 85 CYS A C 1
ATOM 627 O O . CYS A 1 85 ? 5.241 -3.965 11.243 1.00 83.88 85 CYS A O 1
ATOM 629 N N . ASP A 1 86 ? 7.078 -5.141 11.772 1.00 78.56 86 ASP A N 1
ATOM 630 C CA . ASP A 1 86 ? 7.352 -4.416 13.013 1.00 78.56 86 ASP A CA 1
ATOM 631 C C . ASP A 1 86 ? 7.520 -2.915 12.750 1.00 78.56 86 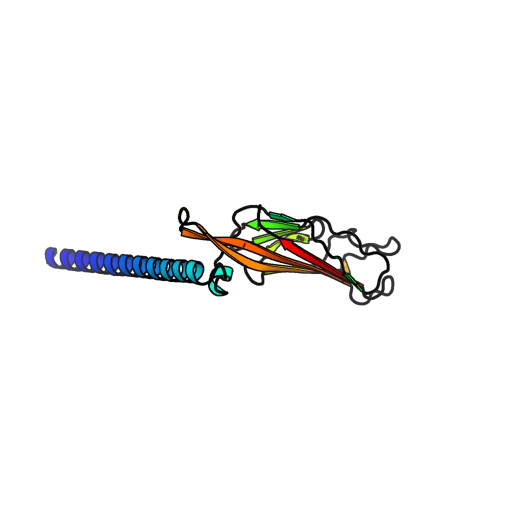ASP A C 1
ATOM 633 O O . ASP A 1 86 ? 8.522 -2.478 12.189 1.00 78.56 86 ASP A O 1
ATOM 637 N N . GLY A 1 87 ? 6.534 -2.119 13.169 1.00 69.00 87 GLY A N 1
ATOM 638 C CA . GLY A 1 87 ? 6.522 -0.668 12.976 1.00 69.00 87 GLY A CA 1
ATOM 639 C C . GLY A 1 87 ? 5.809 -0.174 11.711 1.00 69.00 87 GLY A C 1
ATOM 640 O O . GLY A 1 87 ? 5.884 1.020 11.435 1.00 69.00 87 GLY A O 1
ATOM 641 N N . GLY A 1 88 ? 5.110 -1.032 10.955 1.00 78.62 88 GLY A N 1
ATOM 642 C CA . GLY A 1 88 ? 4.282 -0.595 9.826 1.00 78.62 88 GLY A CA 1
ATOM 643 C C . GLY A 1 88 ? 3.923 -1.708 8.842 1.00 78.62 88 GLY A C 1
ATOM 644 O O . GLY A 1 88 ? 3.496 -2.797 9.227 1.00 78.62 88 GLY A O 1
ATOM 645 N N . LEU A 1 89 ? 4.095 -1.420 7.555 1.00 85.06 89 LEU A N 1
ATOM 646 C CA . LEU A 1 89 ? 3.899 -2.364 6.461 1.00 85.06 89 LEU A CA 1
ATOM 647 C C . LEU A 1 89 ? 5.221 -2.636 5.772 1.00 85.06 89 LEU A C 1
ATOM 649 O O . LEU A 1 89 ? 6.096 -1.779 5.692 1.00 85.06 89 LEU A O 1
ATOM 653 N N . CYS A 1 90 ? 5.362 -3.839 5.250 1.00 87.06 90 CYS A N 1
ATOM 654 C CA . CYS A 1 90 ? 6.477 -4.213 4.417 1.00 87.06 90 CYS A CA 1
ATOM 655 C C . CYS A 1 90 ? 5.951 -4.500 3.020 1.00 87.06 90 CYS A C 1
ATOM 657 O O . CYS A 1 90 ? 5.074 -5.332 2.815 1.00 87.06 90 CYS A O 1
ATOM 659 N N . VAL A 1 91 ? 6.499 -3.777 2.058 1.00 86.88 91 VAL A N 1
ATOM 660 C CA . VAL A 1 91 ? 6.197 -3.897 0.641 1.00 86.88 91 VAL A CA 1
ATOM 661 C C . VAL A 1 91 ? 7.332 -4.666 0.001 1.00 86.88 91 VAL A C 1
ATOM 663 O O . VAL A 1 91 ? 8.504 -4.445 0.310 1.00 86.88 91 VAL A O 1
ATOM 666 N N . SER A 1 92 ? 7.010 -5.574 -0.903 1.00 84.88 92 SER A N 1
ATOM 667 C CA . SER A 1 92 ? 8.011 -6.201 -1.745 1.00 84.88 92 SER A CA 1
ATOM 668 C C . SER A 1 92 ? 7.534 -6.343 -3.174 1.00 84.88 92 SER A C 1
ATOM 670 O O . SER A 1 92 ? 6.369 -6.629 -3.445 1.00 84.88 92 SER A O 1
ATOM 672 N N . HIS A 1 93 ? 8.482 -6.138 -4.075 1.00 80.75 93 HIS A N 1
ATOM 673 C CA . HIS A 1 93 ? 8.370 -6.399 -5.496 1.00 80.75 93 HIS A CA 1
ATOM 674 C C . HIS A 1 93 ? 9.700 -7.031 -5.944 1.00 80.75 93 HIS A C 1
ATOM 676 O O . HIS A 1 93 ? 10.743 -6.855 -5.306 1.00 80.75 93 HIS A O 1
ATOM 682 N N . ASP A 1 94 ? 9.688 -7.795 -7.029 1.00 76.50 94 ASP A N 1
ATOM 683 C CA . ASP A 1 94 ? 10.838 -8.526 -7.581 1.00 76.50 94 ASP A CA 1
ATOM 684 C C . ASP A 1 94 ? 12.101 -7.670 -7.766 1.00 76.50 94 ASP A C 1
ATOM 686 O O . ASP A 1 94 ? 13.194 -8.157 -7.460 1.00 76.50 94 ASP A O 1
ATOM 690 N N . TRP A 1 95 ? 11.955 -6.400 -8.154 1.00 70.69 95 TRP A N 1
ATOM 691 C CA . TRP A 1 95 ? 13.073 -5.479 -8.373 1.00 70.69 95 TRP A CA 1
ATOM 692 C C . TRP A 1 95 ? 13.426 -4.614 -7.154 1.00 70.69 95 TRP A C 1
ATOM 694 O O . TRP A 1 95 ? 14.553 -4.135 -7.059 1.00 70.69 95 TRP A O 1
ATOM 704 N N . SER A 1 96 ? 12.520 -4.436 -6.184 1.00 70.75 96 SER A N 1
ATOM 705 C CA . SER A 1 96 ? 12.762 -3.612 -4.985 1.00 70.75 96 SER A CA 1
ATOM 706 C C . SER A 1 96 ? 13.262 -4.406 -3.772 1.00 70.75 96 SER A C 1
ATOM 708 O O . SER A 1 96 ? 13.898 -3.847 -2.869 1.00 70.75 96 SER A O 1
ATOM 710 N N . GLY A 1 97 ? 12.997 -5.717 -3.734 1.00 77.81 97 GLY A N 1
ATOM 711 C CA . GLY A 1 97 ? 13.122 -6.506 -2.510 1.00 77.81 97 GLY A CA 1
ATOM 712 C C . GLY A 1 97 ? 12.135 -6.043 -1.429 1.00 77.81 97 GLY A C 1
ATOM 713 O O . GLY A 1 97 ? 11.186 -5.321 -1.707 1.00 77.81 97 GLY A O 1
ATOM 714 N N . ARG A 1 98 ? 12.336 -6.473 -0.179 1.00 84.06 98 ARG A N 1
ATOM 715 C CA . ARG A 1 98 ? 11.465 -6.102 0.950 1.00 84.06 98 ARG A CA 1
ATOM 716 C C . ARG A 1 98 ? 11.844 -4.725 1.501 1.00 84.06 98 ARG A C 1
ATOM 718 O O . ARG A 1 98 ? 13.006 -4.506 1.847 1.00 84.06 98 ARG A O 1
ATOM 725 N N . LYS A 1 99 ? 10.877 -3.814 1.604 1.00 84.75 99 LYS A N 1
ATOM 726 C CA . LYS A 1 99 ? 11.029 -2.430 2.076 1.00 84.75 99 LYS A CA 1
ATOM 727 C C . LYS A 1 99 ? 9.923 -2.083 3.061 1.00 84.75 99 LYS A C 1
ATOM 729 O O . LYS A 1 99 ? 8.786 -2.480 2.858 1.00 84.75 99 LYS A O 1
ATOM 734 N N . GLN A 1 100 ? 10.258 -1.356 4.118 1.00 82.31 100 GLN A N 1
ATOM 735 C CA . GLN A 1 100 ? 9.278 -0.901 5.100 1.00 82.31 100 GLN A CA 1
ATOM 736 C C . GLN A 1 100 ? 8.635 0.416 4.651 1.00 82.31 100 GLN A C 1
ATOM 738 O O . GLN A 1 100 ? 9.335 1.291 4.149 1.00 82.31 100 GLN A O 1
ATOM 743 N N . VAL A 1 101 ? 7.328 0.551 4.867 1.00 79.44 101 VAL A N 1
ATOM 744 C CA . VAL A 1 101 ? 6.524 1.759 4.648 1.00 79.44 101 VAL A CA 1
ATOM 745 C C . VAL A 1 101 ? 5.565 1.981 5.819 1.00 79.44 101 VAL A C 1
ATOM 747 O O . VAL A 1 101 ? 5.218 1.050 6.551 1.00 79.44 101 VAL A O 1
ATOM 750 N N . ALA A 1 102 ? 5.130 3.226 6.005 1.00 69.69 102 ALA A N 1
ATOM 751 C CA . ALA A 1 102 ? 4.050 3.545 6.935 1.00 69.69 102 ALA A CA 1
ATOM 752 C C . ALA A 1 102 ? 2.702 2.996 6.427 1.00 69.69 102 ALA A C 1
ATOM 754 O O . ALA A 1 102 ? 2.554 2.700 5.245 1.00 69.69 102 ALA A O 1
ATOM 755 N N . VAL A 1 103 ? 1.710 2.855 7.311 1.00 64.75 103 VAL A N 1
ATOM 756 C CA . VAL A 1 103 ? 0.367 2.411 6.893 1.00 64.75 103 VAL A CA 1
ATOM 757 C C . VAL A 1 103 ? -0.364 3.495 6.097 1.00 64.75 103 VAL A C 1
ATOM 759 O O . VAL A 1 103 ? -1.036 3.172 5.126 1.00 64.75 103 VAL A O 1
ATOM 762 N N . VAL A 1 104 ? -0.237 4.765 6.492 1.00 65.38 104 VAL A N 1
ATOM 763 C CA . VAL A 1 104 ? -0.856 5.901 5.792 1.00 65.38 104 VAL A CA 1
ATOM 764 C C . VAL A 1 104 ? 0.194 6.731 5.094 1.00 65.38 104 VAL A C 1
ATOM 766 O O . VAL A 1 104 ? 1.233 7.034 5.683 1.00 65.38 104 VAL A O 1
ATOM 769 N N . ASP A 1 105 ? -0.107 7.056 3.834 1.00 67.00 105 ASP A N 1
ATOM 770 C CA . ASP A 1 105 ? 0.785 7.740 2.899 1.00 67.00 105 ASP A CA 1
ATOM 771 C C . ASP A 1 105 ? 2.180 7.099 2.896 1.00 67.00 105 ASP A C 1
ATOM 773 O O . ASP A 1 105 ? 3.219 7.758 2.838 1.00 67.00 105 ASP A O 1
ATOM 777 N N . GLY A 1 106 ? 2.183 5.768 3.026 1.00 70.62 106 GLY A N 1
ATOM 778 C CA . GLY A 1 106 ? 3.377 4.961 3.138 1.00 70.62 106 GLY A CA 1
ATOM 779 C C . GLY A 1 106 ? 4.128 4.976 1.829 1.00 70.62 106 GLY A C 1
ATOM 780 O O . GLY A 1 106 ? 3.683 4.365 0.860 1.00 70.62 106 GLY A O 1
ATOM 781 N N . GLU A 1 107 ? 5.275 5.644 1.822 1.00 82.56 107 GLU A N 1
ATOM 782 C CA . GLU A 1 107 ? 6.151 5.698 0.664 1.00 82.56 107 GLU A CA 1
ATOM 783 C C . GLU A 1 107 ? 7.386 4.817 0.873 1.00 82.56 107 GLU A C 1
ATOM 785 O O . GLU A 1 107 ? 8.072 4.906 1.894 1.00 82.56 107 GLU A O 1
ATOM 790 N N . ALA A 1 108 ? 7.692 3.980 -0.117 1.00 83.56 108 ALA A N 1
ATOM 791 C CA . ALA A 1 108 ? 9.019 3.398 -0.278 1.00 83.56 108 ALA A CA 1
ATOM 792 C C . ALA A 1 108 ? 9.600 3.841 -1.611 1.00 83.56 108 ALA A C 1
ATOM 794 O O . ALA A 1 108 ? 8.890 3.897 -2.610 1.00 83.56 108 ALA A O 1
ATOM 795 N N . ALA A 1 109 ? 10.906 4.081 -1.632 1.00 84.50 109 ALA A N 1
ATOM 796 C CA . ALA A 1 109 ? 11.617 4.424 -2.848 1.00 84.50 109 ALA A CA 1
ATOM 797 C C . ALA A 1 109 ? 12.961 3.702 -2.943 1.00 84.50 109 ALA A C 1
ATOM 799 O O . ALA A 1 109 ? 13.522 3.236 -1.941 1.00 84.50 109 ALA A O 1
ATOM 800 N N . GLY A 1 110 ? 13.498 3.615 -4.156 1.00 81.81 110 GLY A N 1
ATOM 801 C CA . GLY A 1 110 ? 14.813 3.034 -4.374 1.00 81.81 110 GLY A CA 1
ATOM 802 C C . GLY A 1 110 ? 15.260 2.993 -5.828 1.00 81.81 110 GLY A C 1
ATOM 803 O O . GLY A 1 110 ? 14.706 3.656 -6.701 1.00 81.81 110 GLY A O 1
ATOM 804 N N . VAL A 1 111 ? 16.289 2.183 -6.049 1.00 79.00 111 VAL A N 1
ATOM 805 C CA . VAL A 1 111 ? 16.827 1.826 -7.365 1.00 79.00 111 VAL A CA 1
ATOM 806 C C . VAL A 1 111 ? 16.453 0.362 -7.626 1.00 79.00 111 VAL A C 1
ATOM 808 O O . VAL A 1 111 ? 16.453 -0.424 -6.666 1.00 79.00 111 VAL A O 1
ATOM 811 N N . PRO A 1 112 ? 16.066 -0.019 -8.855 1.00 72.75 112 PRO A N 1
ATOM 812 C CA . PRO A 1 112 ? 15.893 -1.422 -9.214 1.00 72.75 112 PRO A CA 1
ATOM 813 C C . PRO A 1 112 ? 17.159 -2.250 -9.007 1.00 72.75 112 PRO A C 1
ATOM 815 O O . PRO A 1 112 ? 18.271 -1.729 -8.934 1.00 72.75 112 PRO A O 1
ATOM 818 N N . ARG A 1 113 ? 17.000 -3.573 -8.978 1.00 68.88 113 ARG A N 1
ATOM 819 C CA . ARG A 1 113 ? 18.139 -4.477 -9.137 1.00 68.88 113 ARG A CA 1
ATOM 820 C C . ARG A 1 113 ? 18.647 -4.425 -10.581 1.00 68.88 113 ARG A C 1
ATOM 822 O O . ARG A 1 113 ? 17.871 -4.260 -11.524 1.00 68.88 113 ARG A O 1
ATOM 829 N N . ALA A 1 114 ? 19.957 -4.604 -10.726 1.00 65.75 114 ALA A N 1
ATOM 830 C CA . ALA A 1 114 ? 20.629 -4.746 -12.013 1.00 65.75 114 ALA A CA 1
ATOM 831 C C . ALA A 1 114 ? 19.937 -5.818 -12.880 1.00 65.75 114 ALA A C 1
ATOM 833 O O . ALA A 1 114 ? 19.674 -6.929 -12.410 1.00 65.75 114 ALA A O 1
ATOM 834 N N . GLY A 1 115 ? 19.629 -5.477 -14.130 1.00 63.91 115 GLY A N 1
ATOM 835 C CA . GLY A 1 115 ? 19.061 -6.365 -15.143 1.00 63.91 115 GLY A CA 1
ATOM 836 C C . GLY A 1 115 ? 17.534 -6.362 -15.241 1.00 63.91 115 GLY A C 1
ATOM 837 O O . GLY A 1 115 ? 17.004 -6.856 -16.238 1.00 63.91 115 GLY A O 1
ATOM 838 N N . ASP A 1 116 ? 16.817 -5.783 -14.272 1.00 67.31 116 ASP A N 1
ATOM 839 C CA . ASP A 1 116 ? 15.346 -5.716 -14.314 1.00 67.31 116 ASP A CA 1
ATOM 840 C C . ASP A 1 116 ? 14.841 -4.661 -15.314 1.00 67.31 116 ASP A C 1
ATOM 842 O O . ASP A 1 116 ? 13.783 -4.828 -15.933 1.00 67.31 116 ASP A O 1
ATOM 846 N N . PHE A 1 117 ? 15.638 -3.613 -15.540 1.00 67.62 117 PHE A N 1
ATOM 847 C CA . PHE A 1 117 ? 15.362 -2.562 -16.513 1.00 67.62 117 PHE A CA 1
ATOM 848 C C . PHE A 1 117 ? 16.477 -2.501 -17.556 1.00 67.62 117 PHE A C 1
ATOM 850 O O . PHE A 1 117 ? 17.588 -2.042 -17.295 1.00 67.62 117 PHE A O 1
ATOM 857 N N . SER A 1 118 ? 16.158 -2.966 -18.762 1.00 63.00 118 SER A N 1
ATOM 858 C CA . SER A 1 118 ? 17.050 -2.922 -19.915 1.00 63.00 118 SER A CA 1
ATOM 859 C C . SER A 1 118 ? 16.368 -2.251 -21.100 1.00 63.00 118 SER A C 1
ATOM 861 O O . SER A 1 118 ? 15.218 -2.564 -21.417 1.00 63.00 118 SER A O 1
ATOM 863 N N . CYS A 1 119 ? 17.099 -1.364 -21.770 1.00 64.88 119 CYS A N 1
ATOM 864 C CA . CYS A 1 119 ? 16.765 -0.869 -23.102 1.00 64.88 119 CYS A CA 1
ATOM 865 C C . CYS A 1 119 ? 17.912 -1.239 -24.036 1.00 64.88 119 CYS A C 1
ATOM 867 O O . CYS A 1 119 ? 19.074 -1.196 -23.626 1.00 64.88 119 CYS A O 1
ATOM 869 N N . ASP A 1 120 ? 17.592 -1.617 -25.272 1.00 64.25 120 ASP A N 1
ATOM 870 C CA . ASP A 1 120 ? 18.573 -1.956 -26.312 1.00 64.25 120 ASP A CA 1
ATOM 871 C C . ASP A 1 120 ? 19.634 -2.989 -25.883 1.00 64.25 120 ASP A C 1
ATOM 873 O O . ASP A 1 120 ? 20.755 -3.017 -26.385 1.00 64.25 120 ASP A O 1
ATOM 877 N N . GLY A 1 121 ? 19.282 -3.867 -24.936 1.00 63.19 121 GLY A N 1
ATOM 878 C CA . GLY A 1 121 ? 20.173 -4.908 -24.415 1.00 63.19 121 GLY A CA 1
ATOM 879 C C . GLY A 1 121 ? 21.215 -4.431 -23.395 1.00 63.19 121 GLY A C 1
ATOM 880 O O . GLY A 1 121 ? 21.961 -5.265 -22.885 1.00 63.19 121 GLY A O 1
ATOM 881 N N . ALA A 1 122 ? 21.250 -3.140 -23.053 1.00 66.50 122 ALA A N 1
ATOM 882 C CA . ALA A 1 122 ? 22.064 -2.611 -21.963 1.00 66.50 122 ALA A CA 1
ATOM 883 C C . ALA A 1 122 ? 21.281 -2.625 -20.642 1.00 66.50 122 ALA A C 1
ATOM 885 O O . ALA A 1 122 ? 20.102 -2.260 -20.599 1.00 66.50 122 ALA A O 1
ATOM 886 N N . ASP A 1 123 ? 21.937 -3.034 -19.557 1.00 66.12 123 ASP A N 1
ATOM 887 C CA . ASP A 1 123 ? 21.399 -2.871 -18.207 1.00 66.12 123 ASP A CA 1
ATOM 888 C C . ASP A 1 123 ? 21.449 -1.390 -17.828 1.00 66.12 123 ASP A C 1
ATOM 890 O O . ASP A 1 123 ? 22.507 -0.767 -17.871 1.00 66.12 123 ASP A O 1
ATOM 894 N N . ASN A 1 124 ? 20.287 -0.828 -17.516 1.00 66.62 124 ASN A N 1
ATOM 895 C CA . ASN A 1 124 ? 20.132 0.571 -17.142 1.00 66.62 124 ASN A CA 1
ATOM 896 C C . ASN A 1 124 ? 19.571 0.702 -15.719 1.00 66.62 124 ASN A C 1
ATOM 898 O O . ASN A 1 124 ? 19.090 1.773 -15.365 1.00 66.62 124 ASN A O 1
ATOM 902 N N . GLY A 1 125 ? 19.583 -0.367 -14.910 1.00 65.44 125 GLY A N 1
ATOM 903 C CA . GLY A 1 125 ? 18.945 -0.390 -13.589 1.00 65.44 125 GLY A CA 1
ATOM 904 C C . GLY A 1 125 ? 19.335 0.787 -12.687 1.00 65.44 125 GLY A C 1
ATOM 905 O O . GLY A 1 125 ? 18.471 1.334 -12.008 1.00 65.44 125 GLY A O 1
ATOM 906 N N . ASP A 1 126 ? 20.588 1.243 -12.754 1.00 69.25 126 ASP A N 1
ATOM 907 C CA . ASP A 1 126 ? 21.102 2.355 -11.941 1.00 69.25 126 ASP A CA 1
ATOM 908 C C . ASP A 1 126 ? 20.527 3.736 -12.314 1.00 69.25 126 ASP A C 1
ATOM 910 O O . ASP A 1 126 ? 20.559 4.657 -11.490 1.00 69.25 126 ASP A O 1
ATOM 914 N N . ASP A 1 127 ? 19.945 3.877 -13.507 1.00 72.88 127 ASP A N 1
ATOM 915 C CA . ASP A 1 127 ? 19.330 5.122 -13.991 1.00 72.88 127 ASP A CA 1
ATOM 916 C C . ASP A 1 127 ? 17.849 5.234 -13.609 1.00 72.88 127 ASP A C 1
ATOM 918 O O . ASP A 1 127 ? 17.252 6.306 -13.698 1.00 72.88 127 ASP A O 1
ATOM 922 N N . TYR A 1 128 ? 17.238 4.127 -13.185 1.00 74.25 128 TYR A N 1
ATOM 923 C CA . TYR A 1 128 ? 15.840 4.110 -12.784 1.00 74.25 128 TYR A CA 1
ATOM 924 C C . TYR A 1 128 ? 15.704 4.418 -11.295 1.00 74.25 128 TYR A C 1
ATOM 926 O O . TYR A 1 128 ? 16.470 3.971 -10.434 1.00 74.25 128 TYR A O 1
ATOM 934 N N . ARG A 1 129 ? 14.672 5.180 -10.970 1.00 83.56 129 ARG A N 1
ATOM 935 C CA . ARG A 1 129 ? 14.193 5.417 -9.615 1.00 83.56 129 ARG A CA 1
ATOM 936 C C . ARG A 1 129 ? 12.780 4.911 -9.520 1.00 83.56 129 ARG A C 1
ATOM 938 O O . ARG A 1 129 ? 12.019 4.988 -10.478 1.00 83.56 129 ARG A O 1
ATOM 945 N N . TRP A 1 130 ? 12.429 4.397 -8.356 1.00 85.75 130 TRP A N 1
ATOM 946 C CA . TRP A 1 130 ? 11.066 3.980 -8.111 1.00 85.75 130 TRP A CA 1
ATOM 947 C C . TRP A 1 130 ? 10.509 4.493 -6.825 1.00 85.75 130 TRP A C 1
ATOM 949 O O . TRP A 1 130 ? 11.247 4.763 -5.879 1.00 85.75 130 TRP A O 1
ATOM 959 N N . ARG A 1 131 ? 9.186 4.573 -6.825 1.00 88.12 131 ARG A N 1
ATOM 960 C CA . ARG A 1 131 ? 8.370 4.993 -5.709 1.00 88.12 131 ARG A CA 1
ATOM 961 C C . ARG A 1 131 ? 7.124 4.125 -5.642 1.00 88.12 131 ARG A C 1
ATOM 963 O O . ARG A 1 131 ? 6.410 3.983 -6.627 1.00 88.12 131 ARG A O 1
ATOM 970 N N . PHE A 1 132 ? 6.871 3.553 -4.478 1.00 87.62 132 PHE A N 1
ATOM 971 C CA . PHE A 1 132 ? 5.634 2.868 -4.147 1.00 87.62 132 PHE A CA 1
ATOM 972 C C . PHE A 1 132 ? 4.877 3.681 -3.104 1.00 87.62 132 PHE A C 1
ATOM 974 O O . PHE A 1 132 ? 5.480 4.094 -2.115 1.00 87.62 132 PHE A O 1
ATOM 981 N N . THR A 1 133 ? 3.575 3.846 -3.299 1.00 89.12 133 THR A N 1
ATOM 982 C CA . THR A 1 133 ? 2.663 4.511 -2.369 1.00 89.12 133 THR A CA 1
ATOM 983 C C . THR A 1 133 ? 1.507 3.577 -2.037 1.00 89.12 133 THR A C 1
ATOM 985 O O . THR A 1 133 ? 0.929 2.963 -2.936 1.00 89.12 133 THR A O 1
ATOM 988 N N . PHE A 1 134 ? 1.160 3.493 -0.754 1.00 86.94 134 PHE A N 1
ATOM 989 C CA . PHE A 1 134 ? -0.019 2.786 -0.258 1.00 86.94 134 PHE A CA 1
ATOM 990 C C . PHE A 1 134 ? -0.896 3.735 0.556 1.00 86.94 134 PHE A C 1
ATOM 992 O O . PHE A 1 134 ? -0.434 4.342 1.528 1.00 86.94 134 PHE A O 1
ATOM 999 N N . THR A 1 135 ? -2.161 3.835 0.162 1.00 88.19 135 THR A N 1
ATOM 1000 C CA . THR A 1 135 ? -3.140 4.745 0.753 1.00 88.19 135 THR A CA 1
ATOM 1001 C C . THR A 1 135 ? -4.392 3.955 1.138 1.00 88.19 135 THR A C 1
ATOM 1003 O O . THR A 1 135 ? -5.194 3.605 0.272 1.00 88.19 135 THR A O 1
ATOM 1006 N N . PRO A 1 136 ? -4.593 3.658 2.433 1.00 85.62 136 PRO A N 1
ATOM 1007 C CA . PRO A 1 136 ? -5.841 3.093 2.929 1.00 85.62 136 PRO A CA 1
ATOM 1008 C C . PRO A 1 136 ? -7.018 4.019 2.615 1.00 85.62 136 PRO A C 1
ATOM 1010 O O . PRO A 1 136 ? -6.971 5.208 2.932 1.00 85.62 136 PRO A O 1
ATOM 1013 N N . THR A 1 137 ? -8.089 3.477 2.045 1.00 85.50 137 THR A N 1
ATOM 1014 C CA . THR A 1 137 ? -9.302 4.238 1.706 1.00 85.50 137 THR A CA 1
ATOM 1015 C C . THR A 1 137 ? -10.482 3.855 2.590 1.00 85.50 137 THR A C 1
ATOM 1017 O O . THR A 1 137 ? -11.332 4.701 2.870 1.00 85.50 137 THR A O 1
ATOM 1020 N N . ARG A 1 138 ? -10.515 2.614 3.100 1.00 84.25 138 ARG A N 1
ATOM 1021 C CA . ARG A 1 138 ? -11.497 2.160 4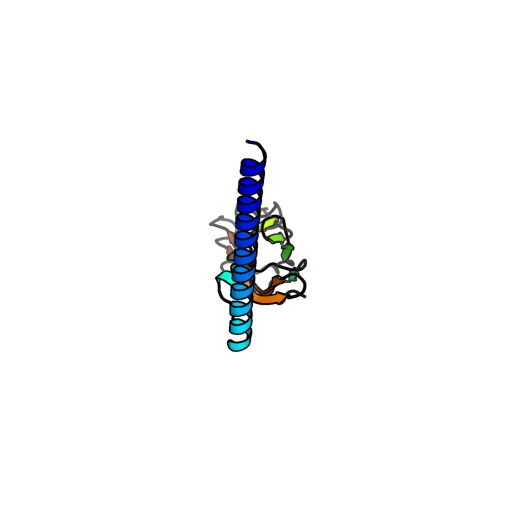.096 1.00 84.25 138 ARG A CA 1
ATOM 1022 C C . ARG A 1 138 ? -10.879 1.258 5.153 1.00 84.25 138 ARG A C 1
ATOM 1024 O O . ARG A 1 138 ? -9.888 0.569 4.910 1.00 84.25 138 ARG A O 1
ATOM 1031 N N . ALA A 1 139 ? -11.506 1.246 6.325 1.00 83.94 139 ALA A N 1
ATOM 1032 C CA . ALA A 1 139 ? -11.166 0.344 7.413 1.00 83.94 139 ALA A CA 1
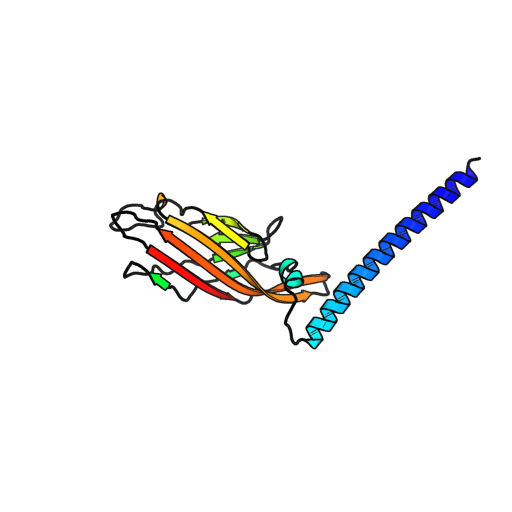ATOM 1033 C C . ALA A 1 139 ? -12.416 -0.118 8.172 1.00 83.94 139 ALA A C 1
ATOM 1035 O O . ALA A 1 139 ? -13.406 0.608 8.264 1.00 83.94 139 ALA A O 1
ATOM 1036 N N . ALA A 1 140 ? -12.335 -1.301 8.775 1.00 82.56 140 ALA A N 1
ATOM 1037 C CA . ALA A 1 140 ? -13.361 -1.874 9.635 1.00 82.56 140 ALA A CA 1
ATOM 1038 C C . ALA A 1 140 ? -12.807 -2.172 11.032 1.00 82.56 140 ALA A C 1
ATOM 1040 O O . ALA A 1 140 ? -11.666 -2.611 11.188 1.00 82.56 140 ALA A O 1
ATOM 1041 N N . PHE A 1 141 ? -13.627 -1.943 12.058 1.00 80.94 141 PHE A N 1
ATOM 1042 C CA . PHE A 1 141 ? -13.273 -2.260 13.437 1.00 80.94 141 PHE A CA 1
ATOM 1043 C C . PHE A 1 141 ? -13.556 -3.727 13.752 1.00 80.94 141 PHE A C 1
ATOM 1045 O O . PHE A 1 141 ? -14.676 -4.208 13.571 1.00 80.94 141 PHE A O 1
ATOM 1052 N N . ASP A 1 142 ? -12.558 -4.422 14.286 1.00 78.12 142 ASP A N 1
ATOM 1053 C CA . ASP A 1 142 ? -12.705 -5.765 14.828 1.00 78.12 142 ASP A CA 1
ATOM 1054 C C . ASP A 1 142 ? -12.876 -5.702 16.356 1.00 78.12 142 ASP A C 1
ATOM 1056 O O . ASP A 1 142 ? -11.927 -5.367 17.076 1.00 78.12 142 ASP A O 1
ATOM 1060 N N . PRO A 1 143 ? -14.057 -6.054 16.893 1.00 72.75 143 PRO A N 1
ATOM 1061 C CA . PRO A 1 143 ? -14.281 -6.067 18.334 1.00 72.75 143 PRO A CA 1
ATOM 1062 C C . PRO A 1 143 ? -13.525 -7.192 19.057 1.00 72.75 143 PRO A C 1
ATOM 1064 O O . PRO A 1 143 ? -13.315 -7.089 20.265 1.00 72.75 143 PRO A O 1
ATOM 1067 N N . GLY A 1 144 ? -13.117 -8.254 18.356 1.00 77.56 144 GLY A N 1
ATOM 1068 C CA . GLY A 1 144 ? -12.365 -9.372 18.924 1.00 77.56 144 GLY A CA 1
ATOM 1069 C C . GLY A 1 144 ? -10.939 -8.982 19.307 1.00 77.56 144 GLY A C 1
ATOM 1070 O O . GLY A 1 144 ? -10.449 -9.408 20.353 1.00 77.56 144 GLY A O 1
ATOM 1071 N N . THR A 1 145 ? -10.295 -8.131 18.505 1.00 80.00 145 THR A N 1
ATOM 1072 C CA . THR A 1 145 ? -8.945 -7.612 18.786 1.00 80.00 145 THR A CA 1
ATOM 1073 C C . THR A 1 145 ? -8.956 -6.187 19.339 1.00 80.00 145 THR A C 1
ATOM 1075 O O . THR A 1 145 ? -7.956 -5.735 19.895 1.00 80.00 145 THR A O 1
ATOM 1078 N N . GLY A 1 146 ? -10.075 -5.469 19.209 1.00 78.19 146 GLY A N 1
ATOM 1079 C CA . GLY A 1 146 ? -10.183 -4.059 19.573 1.00 78.19 146 GLY A CA 1
ATOM 1080 C C . GLY A 1 146 ? -9.366 -3.154 18.651 1.00 78.19 146 GLY A C 1
ATOM 1081 O O . GLY A 1 146 ? -8.776 -2.182 19.122 1.00 78.19 146 GLY A O 1
ATOM 1082 N N . THR A 1 147 ? -9.267 -3.492 17.364 1.00 82.44 147 THR A N 1
ATOM 1083 C CA . THR A 1 147 ? -8.371 -2.823 16.405 1.00 82.44 147 THR A CA 1
ATOM 1084 C C . THR A 1 147 ? -9.078 -2.536 15.086 1.00 82.44 147 THR A C 1
ATOM 1086 O O . THR A 1 147 ? -9.971 -3.275 14.681 1.00 82.44 147 THR A O 1
ATOM 1089 N N . TRP A 1 148 ? -8.673 -1.461 14.413 1.00 83.69 148 TRP A N 1
ATOM 1090 C CA . TRP A 1 148 ? -9.115 -1.148 13.056 1.00 83.69 148 TRP A CA 1
ATOM 1091 C C . TRP A 1 148 ? -8.235 -1.862 12.037 1.00 83.69 148 TRP A C 1
ATOM 1093 O O . TRP A 1 148 ? -7.013 -1.871 12.176 1.00 83.69 148 TRP A O 1
ATOM 1103 N N . PHE A 1 149 ? -8.846 -2.419 10.999 1.00 85.12 149 PHE A N 1
ATOM 1104 C CA . PHE A 1 149 ? -8.146 -3.073 9.903 1.00 85.12 149 PHE A CA 1
ATOM 1105 C C . PHE A 1 149 ? -8.522 -2.444 8.572 1.00 85.12 149 PHE A C 1
ATOM 1107 O O . PHE A 1 149 ? -9.694 -2.163 8.345 1.00 85.12 149 PHE A O 1
ATOM 1114 N N . VAL A 1 150 ? -7.538 -2.238 7.701 1.00 85.62 150 VAL A N 1
ATOM 1115 C CA . VAL A 1 150 ? -7.759 -1.756 6.332 1.00 85.62 150 VAL A CA 1
ATOM 1116 C C . VAL A 1 150 ? -8.615 -2.775 5.576 1.00 85.62 150 VAL A C 1
ATOM 1118 O O . VAL A 1 150 ? -8.348 -3.972 5.655 1.00 85.62 150 VAL A O 1
ATOM 1121 N N . THR A 1 151 ? -9.632 -2.302 4.857 1.00 85.12 151 THR A N 1
ATOM 1122 C CA . THR A 1 151 ? -10.538 -3.121 4.028 1.00 85.12 151 THR A CA 1
ATOM 1123 C C . THR A 1 151 ? -10.578 -2.678 2.572 1.00 85.12 151 THR A C 1
ATOM 1125 O O . THR A 1 151 ? -10.987 -3.455 1.724 1.00 85.12 151 THR A O 1
ATOM 1128 N N . GLU A 1 152 ? -10.144 -1.456 2.271 1.00 87.19 152 GLU A N 1
ATOM 1129 C CA . GLU A 1 152 ? -9.917 -0.988 0.903 1.00 87.19 152 GLU A CA 1
ATOM 1130 C C . GLU A 1 152 ? -8.683 -0.087 0.891 1.00 87.19 152 GLU A C 1
ATOM 1132 O O . GLU A 1 152 ? -8.408 0.622 1.870 1.00 87.19 152 GLU A O 1
ATOM 1137 N N . PHE A 1 153 ? -7.933 -0.119 -0.205 1.00 86.62 153 PHE A N 1
ATOM 1138 C CA . PHE A 1 153 ? -6.755 0.715 -0.403 1.00 86.62 153 PHE A CA 1
ATOM 1139 C C . PHE A 1 153 ? -6.553 1.057 -1.876 1.00 86.62 153 PHE A C 1
ATOM 1141 O O . PHE A 1 153 ? -6.931 0.288 -2.760 1.00 86.62 153 PHE A O 1
ATOM 1148 N N . ASP A 1 154 ? -5.865 2.168 -2.108 1.00 88.31 154 ASP A N 1
ATOM 1149 C CA . ASP A 1 154 ? -5.224 2.480 -3.376 1.00 88.31 154 ASP A CA 1
ATOM 1150 C C . ASP A 1 154 ? -3.716 2.257 -3.237 1.00 88.31 154 ASP A C 1
ATOM 1152 O O . ASP A 1 154 ? -3.091 2.656 -2.250 1.00 88.31 154 ASP A O 1
ATOM 1156 N N . ALA A 1 155 ? -3.118 1.606 -4.227 1.00 87.75 155 ALA A N 1
ATOM 1157 C CA . ALA A 1 155 ? -1.679 1.423 -4.303 1.00 87.75 155 ALA A CA 1
ATOM 1158 C C . ALA A 1 155 ? -1.158 1.872 -5.664 1.00 87.75 155 ALA A C 1
ATOM 1160 O O . ALA A 1 155 ? -1.762 1.600 -6.703 1.00 87.75 155 ALA A O 1
ATOM 1161 N N . ARG A 1 156 ? -0.006 2.541 -5.649 1.00 88.00 156 ARG A N 1
ATOM 1162 C CA . ARG A 1 156 ? 0.658 3.076 -6.835 1.00 88.00 156 ARG A CA 1
ATOM 1163 C C . ARG A 1 156 ? 2.126 2.695 -6.822 1.00 88.00 156 ARG A C 1
ATOM 1165 O O . ARG A 1 156 ? 2.809 2.903 -5.826 1.00 88.00 156 ARG A O 1
ATOM 1172 N N . LEU A 1 157 ? 2.619 2.185 -7.941 1.00 84.44 157 LEU A N 1
ATOM 1173 C CA . LEU A 1 157 ? 4.039 1.988 -8.202 1.00 84.44 157 LEU A CA 1
ATOM 1174 C C . LEU A 1 157 ? 4.433 2.854 -9.391 1.00 84.44 157 LEU A C 1
ATOM 1176 O O . LEU A 1 157 ? 3.780 2.835 -10.430 1.00 84.44 157 LEU A O 1
ATOM 1180 N N . GLU A 1 158 ? 5.498 3.615 -9.230 1.00 85.81 158 GLU A N 1
ATOM 1181 C CA . GLU A 1 158 ? 6.032 4.519 -10.233 1.00 85.81 158 GLU A CA 1
ATOM 1182 C C . GLU A 1 158 ? 7.510 4.204 -10.438 1.00 85.81 158 GLU A C 1
ATOM 1184 O O . GLU A 1 158 ? 8.255 4.065 -9.469 1.00 85.81 158 GLU A O 1
ATOM 1189 N N . ALA A 1 159 ? 7.918 4.072 -11.695 1.00 81.94 159 ALA A N 1
ATOM 1190 C CA . ALA A 1 159 ? 9.303 3.930 -12.114 1.00 81.94 159 ALA A CA 1
ATOM 1191 C C . ALA A 1 159 ? 9.631 5.067 -13.084 1.00 81.94 159 ALA A C 1
ATOM 1193 O O . ALA A 1 159 ? 8.987 5.186 -14.126 1.00 81.94 159 ALA A O 1
ATOM 1194 N N . VAL A 1 160 ? 10.625 5.880 -12.742 1.00 80.31 160 VAL A N 1
ATOM 1195 C CA . VAL A 1 160 ? 11.086 7.021 -13.537 1.00 80.31 160 VAL A CA 1
ATOM 1196 C C . VAL A 1 160 ? 12.535 6.795 -13.928 1.00 80.31 160 VAL A C 1
ATOM 1198 O O . VAL A 1 160 ? 13.342 6.356 -13.108 1.00 80.31 160 VAL A O 1
ATOM 1201 N N . LYS A 1 161 ? 12.865 7.104 -15.176 1.00 75.81 161 LYS A N 1
ATOM 1202 C CA . LYS A 1 161 ? 14.237 7.223 -15.654 1.00 75.81 161 LYS A CA 1
ATOM 1203 C C . LYS A 1 161 ? 14.501 8.663 -16.065 1.00 75.81 161 LYS A C 1
ATOM 1205 O O . LYS A 1 161 ? 13.891 9.138 -17.022 1.00 75.81 161 LYS A O 1
ATOM 1210 N N . ASP A 1 162 ? 15.453 9.297 -15.392 1.00 66.44 162 ASP A N 1
ATOM 1211 C CA . ASP A 1 162 ? 15.898 10.644 -15.737 1.00 66.44 162 ASP A CA 1
ATOM 1212 C C . ASP A 1 162 ? 16.987 10.565 -16.819 1.00 66.44 162 ASP A C 1
ATOM 1214 O O . ASP A 1 162 ? 18.059 10.007 -16.594 1.00 66.44 162 ASP A O 1
ATOM 1218 N N . ASP A 1 163 ? 16.674 11.095 -18.004 1.00 62.41 163 ASP A N 1
ATOM 1219 C CA . ASP A 1 163 ? 17.590 11.471 -19.095 1.00 62.41 163 ASP A CA 1
ATOM 1220 C C . ASP A 1 163 ? 18.841 10.585 -19.300 1.00 62.41 163 ASP A C 1
ATOM 1222 O O . ASP A 1 163 ? 19.980 11.041 -19.169 1.00 62.41 163 ASP A O 1
ATOM 1226 N N . ALA A 1 164 ? 18.655 9.315 -19.688 1.00 55.78 164 ALA A N 1
ATOM 1227 C CA . ALA A 1 164 ? 19.754 8.570 -20.306 1.00 55.78 164 ALA A CA 1
ATOM 1228 C C . ALA A 1 164 ? 19.564 8.510 -21.819 1.00 55.78 164 ALA A C 1
ATOM 1230 O O . ALA A 1 164 ? 18.574 7.970 -22.326 1.00 55.78 164 ALA A O 1
ATOM 1231 N N . ALA A 1 165 ? 20.586 8.997 -22.519 1.00 56.75 165 ALA A N 1
ATOM 1232 C CA . ALA A 1 165 ? 20.706 9.137 -23.968 1.00 56.75 165 ALA A CA 1
ATOM 1233 C C . ALA A 1 165 ? 20.349 7.891 -24.816 1.00 56.75 165 ALA A C 1
ATOM 1235 O O . ALA A 1 165 ? 20.267 8.006 -26.035 1.00 56.75 165 ALA 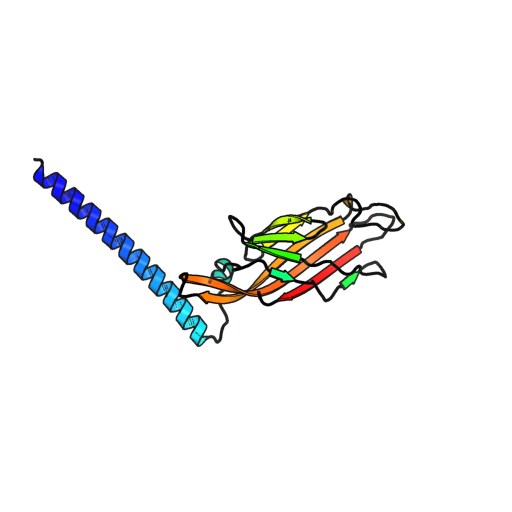A O 1
ATOM 1236 N N . ALA A 1 166 ? 20.146 6.718 -24.203 1.00 57.91 166 ALA A N 1
ATOM 1237 C CA . ALA A 1 166 ? 19.764 5.476 -24.875 1.00 57.91 166 ALA A CA 1
ATOM 1238 C C . ALA A 1 166 ? 18.247 5.186 -24.885 1.00 57.91 166 ALA A C 1
ATOM 1240 O O . ALA A 1 166 ? 17.772 4.595 -25.845 1.00 57.91 166 ALA A O 1
ATOM 1241 N N . CYS A 1 167 ? 17.473 5.590 -23.865 1.00 58.38 167 CYS A N 1
ATOM 1242 C CA . CYS A 1 167 ? 16.031 5.264 -23.785 1.00 58.38 167 CYS A CA 1
ATOM 1243 C C . CYS A 1 167 ? 15.102 6.484 -23.806 1.00 58.38 167 CYS A C 1
ATOM 1245 O O . CYS A 1 167 ? 13.891 6.307 -23.909 1.00 58.38 167 CYS A O 1
ATOM 1247 N N . GLY A 1 168 ? 15.651 7.696 -23.663 1.00 65.44 168 GLY A N 1
ATOM 1248 C CA . GLY A 1 168 ? 14.858 8.885 -23.352 1.00 65.44 168 GLY A CA 1
ATOM 1249 C C . GLY A 1 168 ? 14.307 8.870 -21.921 1.00 65.44 168 GLY A C 1
ATOM 1250 O O . GLY A 1 168 ? 14.551 7.936 -21.151 1.00 65.44 168 GLY A O 1
ATOM 1251 N N . GLU A 1 169 ? 13.586 9.932 -21.567 1.00 69.25 169 GLU A N 1
ATOM 1252 C CA . GLU A 1 169 ? 12.812 10.005 -20.327 1.00 69.25 169 GLU A CA 1
ATOM 1253 C C . GLU A 1 169 ? 11.669 8.987 -20.389 1.00 69.25 169 GLU A C 1
ATOM 1255 O O . GLU A 1 169 ? 10.908 8.950 -21.360 1.00 69.25 169 GLU A O 1
ATOM 1260 N N . VAL A 1 170 ? 11.572 8.139 -19.365 1.00 72.50 170 VAL A N 1
ATOM 1261 C CA . VAL A 1 170 ? 10.529 7.114 -19.281 1.00 72.50 170 VAL A CA 1
ATOM 1262 C C . VAL A 1 170 ? 9.902 7.160 -17.908 1.00 72.50 170 VAL A C 1
ATOM 1264 O O . VAL A 1 170 ? 10.578 6.924 -16.907 1.00 72.50 170 VAL A O 1
ATOM 1267 N N . THR A 1 171 ? 8.591 7.367 -17.884 1.00 78.31 171 THR A N 1
ATOM 1268 C CA . THR A 1 171 ? 7.783 7.245 -16.673 1.00 78.31 171 THR A CA 1
ATOM 1269 C C . THR A 1 171 ? 6.791 6.121 -16.870 1.00 78.31 171 THR A C 1
ATOM 1271 O O . THR A 1 171 ? 6.005 6.140 -17.816 1.00 78.31 171 THR A O 1
ATOM 1274 N N . THR A 1 172 ? 6.831 5.129 -15.983 1.00 76.94 172 THR A N 1
ATOM 1275 C CA . THR A 1 172 ? 5.832 4.063 -15.936 1.00 76.94 172 THR A CA 1
ATOM 1276 C C . THR A 1 172 ? 5.110 4.078 -14.602 1.00 76.94 172 THR A C 1
ATOM 1278 O O . THR A 1 172 ? 5.741 4.041 -13.546 1.00 76.94 172 THR A O 1
ATOM 1281 N N . VAL A 1 173 ? 3.782 4.124 -14.656 1.00 83.38 173 VAL A N 1
ATOM 1282 C CA . VAL A 1 173 ? 2.907 4.139 -13.482 1.00 83.38 173 VAL A CA 1
ATOM 1283 C C . VAL A 1 173 ? 1.965 2.949 -13.548 1.00 83.38 173 VAL A C 1
ATOM 1285 O O . VAL A 1 173 ? 1.323 2.724 -14.574 1.00 83.38 173 VAL A O 1
ATOM 1288 N N . TRP A 1 174 ? 1.851 2.227 -12.441 1.00 82.81 174 TRP A N 1
ATOM 1289 C CA . TRP A 1 174 ? 0.894 1.145 -12.249 1.00 82.81 174 TRP A CA 1
ATOM 1290 C C . TRP A 1 174 ? 0.086 1.387 -10.980 1.00 82.81 174 TRP A C 1
ATOM 1292 O O . TRP A 1 174 ? 0.641 1.783 -9.954 1.00 82.81 174 TRP A O 1
ATOM 1302 N N . GLU A 1 175 ? -1.217 1.136 -11.043 1.00 84.81 175 GLU A N 1
ATOM 1303 C CA . GLU A 1 175 ? -2.154 1.463 -9.969 1.00 84.81 175 GLU A CA 1
ATOM 1304 C C . GLU A 1 175 ? -3.157 0.330 -9.753 1.00 84.81 175 GLU A C 1
ATOM 1306 O O . GLU A 1 175 ? -3.563 -0.368 -10.686 1.00 84.81 175 GLU A O 1
ATOM 1311 N N . VAL A 1 176 ? -3.587 0.155 -8.509 1.00 84.19 176 VAL A N 1
ATOM 1312 C CA . VAL A 1 176 ? -4.675 -0.758 -8.164 1.00 84.19 176 VAL A CA 1
ATOM 1313 C C . VAL A 1 176 ? -5.493 -0.190 -7.018 1.00 84.19 176 VAL A C 1
ATOM 1315 O O . VAL A 1 176 ? -4.940 0.367 -6.070 1.00 84.19 176 VAL A O 1
ATOM 1318 N N . THR A 1 177 ? -6.801 -0.394 -7.104 1.00 83.69 177 THR A N 1
ATOM 1319 C CA . THR A 1 177 ? -7.711 -0.295 -5.965 1.00 83.69 177 THR A CA 1
ATOM 1320 C C . THR A 1 177 ? -8.029 -1.720 -5.540 1.00 83.69 177 THR A C 1
ATOM 1322 O O . THR A 1 177 ? -8.496 -2.516 -6.359 1.00 83.69 177 THR A O 1
ATOM 1325 N N . GLY A 1 178 ? -7.701 -2.070 -4.300 1.00 76.44 178 GLY A N 1
ATOM 1326 C CA . GLY A 1 178 ? -7.771 -3.442 -3.809 1.00 76.44 178 GLY A CA 1
ATOM 1327 C C . GLY A 1 178 ? -8.559 -3.582 -2.514 1.00 76.44 178 GLY A C 1
ATOM 1328 O O . GLY A 1 178 ? -8.649 -2.652 -1.714 1.00 76.44 178 GLY A O 1
ATOM 1329 N N . GLU A 1 179 ? -9.072 -4.791 -2.303 1.00 78.25 179 GLU A N 1
ATOM 1330 C CA . GLU A 1 179 ? -9.649 -5.266 -1.045 1.00 78.25 179 GLU A CA 1
ATOM 1331 C C . GLU A 1 179 ? -8.701 -6.345 -0.482 1.00 78.25 179 GLU A C 1
ATOM 1333 O O . GLU A 1 179 ? -8.303 -7.246 -1.228 1.00 78.25 179 GLU A O 1
ATOM 1338 N N . PRO A 1 180 ? -8.264 -6.267 0.789 1.00 66.31 180 PRO A N 1
ATOM 1339 C CA . PRO A 1 180 ? -7.479 -7.326 1.402 1.00 66.31 180 PRO A CA 1
ATOM 1340 C C . PRO A 1 180 ? -8.364 -8.570 1.556 1.00 66.31 180 PRO A C 1
ATOM 1342 O O . PRO A 1 180 ? -9.370 -8.532 2.266 1.00 66.31 180 PRO A O 1
ATOM 1345 N N . VAL A 1 181 ? -7.993 -9.635 0.839 1.00 55.25 181 VAL A N 1
ATOM 1346 C CA . VAL A 1 181 ? -8.667 -10.947 0.838 1.00 55.25 181 VAL A CA 1
ATOM 1347 C C . VAL A 1 181 ? -8.407 -11.698 2.137 1.00 55.25 181 VAL A C 1
ATOM 1349 O O . VAL A 1 181 ? -7.250 -11.634 2.609 1.00 55.25 181 VAL A O 1
#

pLDDT: mean 72.24, std 12.03, range [43.28, 89.12]

Foldseek 3Di:
DPPVVVVVVVVVVVVVVVVVVVVVVVVVVVLVVQVVVCVVVVFFHDPVQQQFAAADAKFKDQFDDKDKDQDPDDDRADIWIWGDDDQAIWIDGPFPGTDGFHSAQTKDKDFGPFPPDDDPNDTPRRQKMKMKTKHQRGWDADPVVRHIHGFKIKIKMWIWGDDDPRRGTMIIMTIDIDGRD

Organism: NCBI:txid2575442

Secondary structure (DSSP, 8-state):
-HHHHHHHHHHHHHHHHHHHHHHHHHHHHHHHHHHHHHHHTTS---HHHHHT-B--S-EEE--EEEEEES-S-PPPPPPEEEEEETTEEEEEETTTEEEEE-SSSEEEEE-PPTTSSEETTEE-GGGEEEEEEEEEEEEEEETTTTEEEEEEEEEEEEEEE---TTT--EEEEEEEEE---

Sequence (181 aa):
MTRGRALVALVCVLAVLVVAQTLVARAKVAALRDTIEVYETQGVVSASTLAGALVREKVVFELANTRCEGLTECRPTKPVTVEPCDGGLCVSHDWSGRKQVAVVDGEAAGVPRAGDFSCDGADNGDDYRWRFTFTPTRAAFDPGTGTWFVTEFDARLEAVKDDAAACGEVTTVWEVTGEPV